Protein AF-A0A8T5PVZ4-F1 (afdb_monomer_lite)

Secondary structure (DSSP, 8-state):
--HHHHHSSTTEE-GGGGGGSPEEEHHHHHHSTT-TTSEEEGGG-SSEEEE--EE-SSSSSEE-TTEETTTTEETTGGG--HHHHHTTGGG----

pLDDT: mean 83.69, std 13.15, range [33.97, 94.62]

Sequence (95 aa):
MNLCQQCKSCCYFNEKDAYYAPIFTKEELKKIPKAKNKFTPYKNSKKVYQLKLVKSKKHKKLVCPYLNENTHLCKIYKKRPLDCKIWPLLFM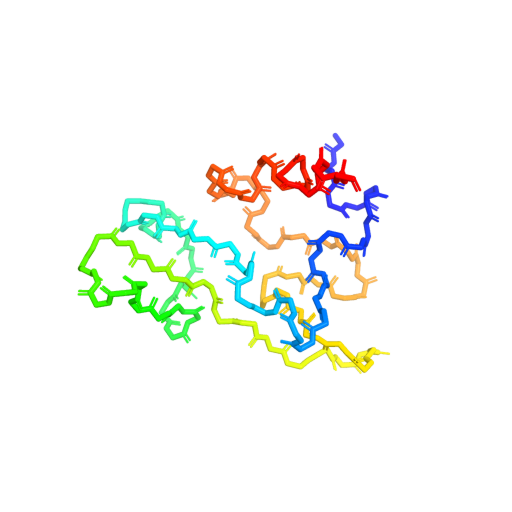YSK

Radius of gyration: 13.01 Å; chains: 1; bounding box: 27×35×34 Å

Foldseek 3Di:
DFVLQVVVPQFWAAPVCLVLADKDFPVLCVVDPPSPPQWADDPPDPTMTGGRWDQDPPDRTTGGPQADNVRSDRVCRVS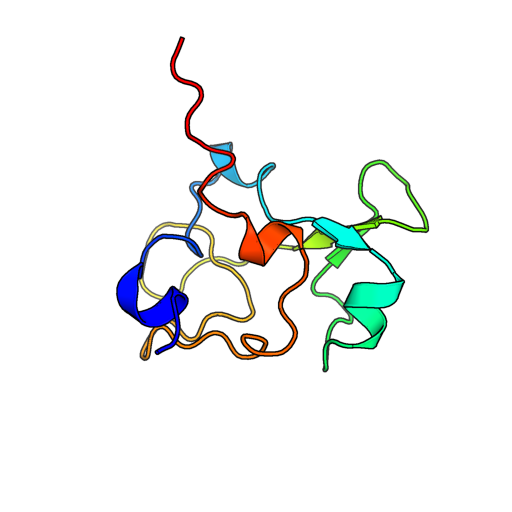DGPRSVCPPVVVPDDD

Structure (mmCIF, N/CA/C/O backbone):
data_AF-A0A8T5PVZ4-F1
#
_entry.id   AF-A0A8T5PVZ4-F1
#
loop_
_atom_site.group_PDB
_atom_site.id
_atom_site.type_symbol
_atom_site.label_atom_id
_atom_site.label_alt_id
_atom_site.label_comp_id
_atom_site.label_asym_id
_atom_site.label_entity_id
_atom_site.label_seq_id
_atom_site.pdbx_PDB_ins_code
_atom_site.Cartn_x
_atom_site.Cartn_y
_atom_site.Cartn_z
_atom_site.occupancy
_atom_site.B_iso_or_equiv
_atom_site.auth_seq_id
_atom_site.auth_comp_id
_atom_site.auth_asym_id
_atom_site.auth_atom_id
_atom_site.pdbx_PDB_model_num
ATOM 1 N N . MET A 1 1 ? -13.702 -4.571 -16.375 1.00 49.69 1 MET A N 1
ATOM 2 C CA . MET A 1 1 ? -12.291 -4.274 -16.713 1.00 49.69 1 MET A CA 1
ATOM 3 C C . MET A 1 1 ? -11.575 -3.706 -15.487 1.00 49.69 1 MET A C 1
ATOM 5 O O . MET A 1 1 ? -12.200 -2.981 -14.719 1.00 49.69 1 MET A O 1
ATOM 9 N N . ASN A 1 2 ? -10.323 -4.089 -15.226 1.00 66.25 2 ASN A N 1
ATOM 10 C CA . ASN A 1 2 ? -9.547 -3.639 -14.066 1.00 66.25 2 ASN A CA 1
ATOM 11 C C . ASN A 1 2 ? -8.546 -2.539 -14.464 1.00 66.25 2 ASN A C 1
ATOM 13 O O . ASN A 1 2 ? -7.574 -2.787 -15.166 1.00 66.25 2 ASN A O 1
ATOM 17 N N . LEU A 1 3 ? -8.748 -1.329 -13.943 1.00 69.88 3 LEU A N 1
ATOM 18 C CA . LEU A 1 3 ? -7.973 -0.125 -14.264 1.00 69.88 3 LEU A CA 1
ATOM 19 C C . LEU A 1 3 ? -6.451 -0.326 -14.128 1.00 69.88 3 LEU A C 1
ATOM 21 O O . LEU A 1 3 ? -5.673 0.224 -14.898 1.00 69.88 3 LEU A O 1
ATOM 25 N N . CYS A 1 4 ? -6.016 -1.172 -13.187 1.00 69.94 4 CYS A N 1
ATOM 26 C CA . CYS A 1 4 ? -4.599 -1.485 -12.991 1.00 69.94 4 CYS A CA 1
ATOM 27 C C . CYS A 1 4 ? -3.955 -2.194 -14.198 1.00 69.94 4 CYS A C 1
ATOM 29 O O . CYS A 1 4 ? -2.802 -1.900 -14.506 1.00 69.94 4 CYS A O 1
ATOM 31 N N . GLN A 1 5 ? -4.675 -3.087 -14.893 1.00 68.19 5 GLN A N 1
ATOM 32 C CA . GLN A 1 5 ? -4.144 -3.747 -16.096 1.00 68.19 5 GLN A CA 1
ATOM 33 C C . GLN A 1 5 ? -4.008 -2.781 -17.271 1.00 68.19 5 GLN A C 1
ATOM 35 O O . GLN A 1 5 ? -3.127 -2.965 -18.106 1.00 68.19 5 GLN A O 1
ATOM 40 N N . GLN A 1 6 ? -4.876 -1.771 -17.335 1.00 72.62 6 GLN A N 1
ATOM 41 C CA . GLN A 1 6 ? -4.846 -0.770 -18.397 1.00 72.62 6 GLN A CA 1
ATOM 42 C C . GLN A 1 6 ? -3.745 0.260 -18.156 1.00 72.62 6 GLN A C 1
ATOM 44 O O . GLN A 1 6 ? -3.002 0.585 -19.073 1.00 72.62 6 GLN A O 1
ATOM 49 N N . CYS A 1 7 ? -3.599 0.735 -16.916 1.00 73.94 7 CYS A N 1
ATOM 50 C CA . CYS A 1 7 ? -2.622 1.768 -16.594 1.00 73.94 7 CYS A CA 1
ATOM 51 C C . CYS A 1 7 ? -1.174 1.252 -16.633 1.00 73.94 7 CYS A C 1
ATOM 53 O O . CYS A 1 7 ? -0.304 1.926 -17.175 1.00 73.94 7 CYS A O 1
ATOM 55 N N . LYS A 1 8 ? -0.903 0.075 -16.044 1.00 77.38 8 LYS A N 1
ATOM 56 C CA . LYS A 1 8 ? 0.427 -0.565 -15.906 1.00 77.38 8 LYS A CA 1
ATOM 57 C C . LYS A 1 8 ? 1.522 0.254 -15.198 1.00 77.38 8 LYS A C 1
ATOM 59 O O . LYS A 1 8 ? 2.499 -0.339 -14.762 1.00 77.38 8 LYS A O 1
ATOM 64 N N . SER A 1 9 ? 1.363 1.562 -15.006 1.00 78.88 9 SER A N 1
ATOM 65 C CA . SER A 1 9 ? 2.360 2.449 -14.395 1.00 78.88 9 SER A CA 1
ATOM 66 C C . SER A 1 9 ? 1.969 2.952 -13.002 1.00 78.88 9 SER A C 1
ATOM 68 O O . SER A 1 9 ? 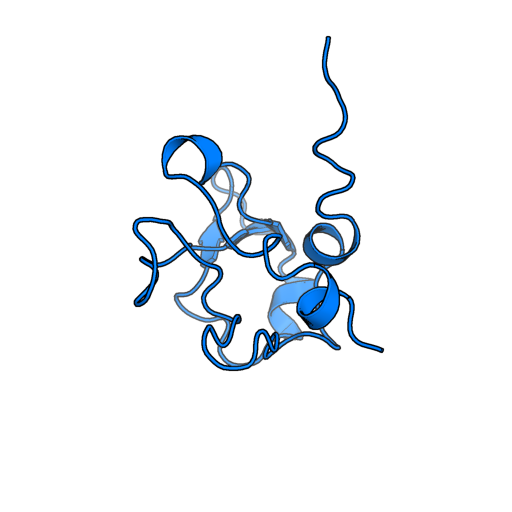2.850 3.198 -12.185 1.00 78.88 9 SER A O 1
ATOM 70 N N . CYS A 1 10 ? 0.672 3.030 -12.675 1.00 79.94 10 CYS A N 1
ATOM 71 C CA . CYS A 1 10 ? 0.176 3.664 -11.444 1.00 79.94 10 CYS A CA 1
ATOM 72 C C . CYS A 1 10 ? 0.674 3.036 -10.134 1.00 79.94 10 CYS A C 1
ATOM 74 O O . CYS A 1 10 ? 0.552 3.641 -9.077 1.00 79.94 10 CYS A O 1
ATOM 76 N N . CYS A 1 11 ? 1.176 1.804 -10.161 1.00 88.62 11 CYS A N 1
ATOM 77 C CA . CYS A 1 11 ? 1.678 1.116 -8.972 1.00 88.62 11 CYS A CA 1
ATOM 78 C C . CYS A 1 11 ? 3.209 1.158 -8.842 1.00 88.62 11 CYS A C 1
ATOM 80 O O . CYS A 1 11 ? 3.737 0.506 -7.937 1.00 88.62 11 CYS A O 1
ATOM 82 N N . TYR A 1 12 ? 3.891 1.895 -9.722 1.00 89.50 12 TYR A N 1
ATOM 83 C CA . TYR A 1 12 ? 5.333 2.115 -9.709 1.00 89.50 12 TYR A CA 1
ATOM 84 C C . TYR A 1 12 ? 5.657 3.546 -9.284 1.00 89.50 12 TYR A C 1
ATOM 86 O O . TYR A 1 12 ? 4.998 4.491 -9.704 1.00 89.50 12 TYR A O 1
ATOM 94 N N . PHE A 1 13 ? 6.706 3.694 -8.484 1.00 89.69 13 PHE A N 1
ATOM 95 C CA . PHE A 1 13 ? 7.118 4.957 -7.883 1.00 89.69 13 PHE A CA 1
ATOM 96 C C . PHE A 1 13 ? 8.631 5.118 -8.029 1.00 89.69 13 PHE A C 1
ATOM 98 O O . PHE A 1 13 ? 9.379 4.140 -7.927 1.00 89.69 13 PHE A O 1
ATOM 105 N N . ASN A 1 14 ? 9.095 6.346 -8.248 1.00 90.06 14 ASN A N 1
ATOM 106 C CA . ASN A 1 14 ? 10.511 6.656 -8.061 1.00 90.06 14 ASN A CA 1
ATOM 107 C C . ASN A 1 14 ? 10.793 6.812 -6.560 1.00 90.06 14 ASN A C 1
ATOM 109 O O . ASN A 1 14 ? 9.875 7.062 -5.781 1.00 90.06 14 ASN A O 1
ATOM 113 N N . GLU A 1 15 ? 12.054 6.708 -6.143 1.00 88.50 15 GLU A N 1
ATOM 114 C CA . GLU A 1 15 ? 12.418 6.849 -4.724 1.00 88.50 15 GLU A CA 1
ATOM 115 C C . GLU A 1 15 ? 12.011 8.214 -4.150 1.00 88.50 15 GLU A C 1
ATOM 117 O O . GLU A 1 15 ? 11.436 8.273 -3.066 1.00 88.50 15 GLU A O 1
ATOM 122 N N . LYS A 1 16 ? 12.184 9.292 -4.928 1.00 87.81 16 LYS A N 1
ATOM 123 C CA . LYS A 1 16 ? 11.733 10.648 -4.568 1.00 87.81 16 LYS A CA 1
ATOM 124 C C . LYS A 1 16 ? 10.213 10.777 -4.394 1.00 87.81 16 LYS A C 1
ATOM 126 O O . LYS A 1 16 ? 9.751 11.626 -3.642 1.00 87.81 16 LYS A O 1
ATOM 131 N N . ASP A 1 17 ? 9.446 9.911 -5.055 1.00 84.75 17 ASP A N 1
ATOM 132 C CA . ASP A 1 17 ? 7.980 9.940 -5.060 1.00 84.75 17 ASP A CA 1
ATOM 133 C C . ASP A 1 17 ? 7.386 8.921 -4.070 1.00 84.75 17 ASP A C 1
ATOM 135 O O . ASP A 1 17 ? 6.168 8.798 -3.954 1.00 84.75 17 ASP A O 1
ATOM 139 N N . ALA A 1 18 ? 8.228 8.187 -3.327 1.00 85.81 18 ALA A N 1
ATOM 140 C CA . ALA A 1 18 ? 7.795 7.156 -2.385 1.00 85.81 18 ALA A CA 1
ATOM 141 C C . ALA A 1 18 ? 6.879 7.706 -1.282 1.00 85.81 18 ALA A C 1
ATOM 143 O O . ALA A 1 18 ? 6.012 6.992 -0.782 1.00 85.81 18 ALA A O 1
ATOM 144 N N . TYR A 1 19 ? 7.042 8.984 -0.932 1.00 84.88 19 TYR A N 1
ATOM 145 C CA . TYR A 1 19 ? 6.183 9.676 0.026 1.00 84.88 19 TYR A CA 1
ATOM 146 C C . TYR A 1 19 ? 4.723 9.799 -0.449 1.00 84.88 19 TYR A C 1
ATOM 148 O O . TYR A 1 19 ? 3.827 9.892 0.385 1.00 84.88 19 TYR A O 1
ATOM 156 N N . TYR A 1 20 ? 4.463 9.722 -1.758 1.00 84.69 20 TYR A N 1
ATOM 157 C CA . TYR A 1 20 ? 3.111 9.687 -2.324 1.00 84.69 20 TYR A CA 1
ATOM 158 C C . TYR A 1 20 ? 2.517 8.274 -2.381 1.00 84.69 20 TYR A C 1
ATOM 160 O O . TYR A 1 20 ? 1.457 8.069 -2.971 1.00 84.69 20 TYR A O 1
ATOM 168 N N . ALA A 1 21 ? 3.183 7.277 -1.783 1.00 89.12 21 ALA A N 1
ATOM 169 C CA . ALA A 1 21 ? 2.613 5.946 -1.646 1.00 89.12 21 ALA A CA 1
ATOM 170 C C . ALA A 1 21 ? 1.256 6.021 -0.924 1.00 89.12 21 ALA A C 1
ATOM 172 O O . ALA A 1 21 ? 1.167 6.715 0.096 1.00 89.12 21 ALA A O 1
ATOM 173 N N . PRO A 1 22 ? 0.231 5.279 -1.386 1.00 89.38 22 PRO A N 1
ATOM 174 C CA . PRO A 1 22 ? -1.114 5.499 -0.894 1.00 89.38 22 PRO A CA 1
ATOM 175 C C . PRO A 1 22 ? -1.278 5.256 0.610 1.00 89.38 22 PRO A C 1
ATOM 177 O O . PRO A 1 22 ? -0.661 4.348 1.188 1.00 89.38 22 PRO A O 1
ATOM 180 N N . ILE A 1 23 ? -2.155 6.042 1.229 1.00 91.50 23 ILE A N 1
ATOM 181 C CA . ILE A 1 23 ? -2.525 5.934 2.641 1.00 91.50 23 ILE A CA 1
ATOM 182 C C . ILE A 1 23 ? -3.869 5.226 2.808 1.00 91.50 23 ILE A C 1
ATOM 184 O O . ILE A 1 23 ? -4.760 5.283 1.965 1.00 91.50 23 ILE A O 1
ATOM 188 N N . PHE A 1 24 ? -3.983 4.482 3.901 1.00 92.19 24 PHE A N 1
ATOM 189 C CA . PHE A 1 24 ? -5.108 3.608 4.186 1.00 92.19 24 PHE A CA 1
ATOM 190 C C . PHE A 1 24 ? -5.560 3.884 5.612 1.00 92.19 24 PHE A C 1
ATOM 192 O O . PHE A 1 24 ? -4.754 3.936 6.548 1.00 92.19 24 PHE A O 1
ATOM 199 N N . THR A 1 25 ? -6.863 4.019 5.804 1.00 93.31 25 THR A N 1
ATOM 200 C CA . THR A 1 25 ? -7.448 4.066 7.141 1.00 93.31 25 THR A CA 1
ATOM 201 C C . THR A 1 25 ? -7.388 2.688 7.803 1.00 93.31 25 THR A C 1
ATOM 203 O O . THR A 1 25 ? -7.345 1.642 7.149 1.00 93.31 25 THR A O 1
ATOM 206 N N . LYS A 1 26 ? -7.445 2.662 9.136 1.00 92.19 26 LYS A N 1
ATOM 207 C CA . LYS A 1 26 ? -7.524 1.424 9.923 1.00 92.19 26 LYS A CA 1
ATOM 208 C C . LYS A 1 26 ? -8.683 0.530 9.467 1.00 92.19 26 LYS A C 1
ATOM 210 O O . LYS A 1 26 ? -8.554 -0.691 9.476 1.00 92.19 26 LYS A O 1
ATOM 215 N N . GLU A 1 27 ? -9.807 1.120 9.071 1.00 92.44 27 GLU A N 1
ATOM 216 C CA . GLU A 1 27 ? -10.994 0.396 8.610 1.00 92.44 27 GLU A CA 1
ATOM 217 C C . GLU A 1 27 ? -10.811 -0.223 7.226 1.00 92.44 27 GLU A C 1
ATOM 219 O O . GLU A 1 27 ? -11.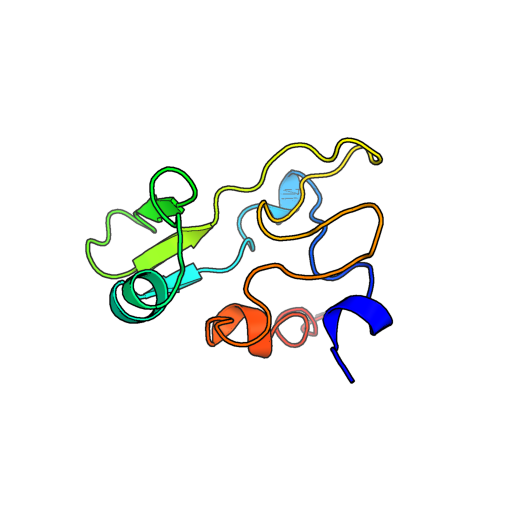223 -1.361 6.997 1.00 92.44 27 GLU A O 1
ATOM 224 N N . GLU A 1 28 ? -10.145 0.480 6.313 1.00 93.06 28 GLU A N 1
ATOM 225 C CA . GLU A 1 28 ? -9.788 -0.070 5.005 1.00 93.06 28 GLU A CA 1
ATOM 226 C C . GLU A 1 28 ? -8.786 -1.216 5.143 1.00 93.06 28 GLU A C 1
ATOM 228 O O . GLU A 1 28 ? -8.943 -2.255 4.497 1.00 93.06 28 GLU A O 1
ATOM 233 N N . LEU A 1 29 ? -7.810 -1.087 6.048 1.00 91.62 29 LEU A N 1
ATOM 234 C CA . LEU A 1 29 ? -6.847 -2.152 6.324 1.00 91.62 29 LEU A CA 1
ATOM 235 C C . LEU A 1 29 ? -7.503 -3.433 6.841 1.00 91.62 29 LEU A C 1
ATOM 237 O O . LEU A 1 29 ? -7.079 -4.516 6.441 1.00 91.62 29 LEU A O 1
ATOM 241 N N . LYS A 1 30 ? -8.557 -3.340 7.666 1.00 90.75 30 LYS A N 1
ATOM 242 C CA . LYS A 1 30 ? -9.312 -4.519 8.141 1.00 90.75 30 LYS A CA 1
ATOM 243 C C . LYS A 1 30 ? -9.889 -5.345 6.989 1.00 90.75 30 LYS A C 1
ATOM 245 O O . LYS A 1 30 ? -10.054 -6.554 7.118 1.00 90.75 30 LYS A O 1
ATOM 250 N N . LYS A 1 31 ? -10.188 -4.712 5.851 1.00 90.12 31 LYS A N 1
ATOM 251 C CA . LYS A 1 31 ? -10.753 -5.388 4.676 1.00 90.12 31 LYS A CA 1
ATOM 252 C C . LYS A 1 31 ? -9.670 -6.132 3.884 1.00 90.12 31 LYS A C 1
ATOM 254 O O . LYS A 1 31 ? -9.992 -7.070 3.148 1.00 90.12 31 LYS A O 1
ATOM 259 N N . ILE A 1 32 ? -8.397 -5.757 4.032 1.00 88.38 32 ILE A N 1
ATOM 260 C CA . ILE A 1 32 ? -7.286 -6.256 3.218 1.00 88.38 32 ILE A CA 1
ATOM 261 C C . ILE A 1 32 ? -6.629 -7.489 3.859 1.00 88.38 32 ILE A C 1
ATOM 263 O O . ILE A 1 32 ? -6.083 -7.409 4.961 1.00 88.38 32 ILE A O 1
ATOM 267 N N . PRO A 1 33 ? -6.592 -8.635 3.157 1.00 78.75 33 PRO A N 1
ATOM 268 C CA . PRO A 1 33 ? -5.896 -9.811 3.659 1.00 78.75 33 PRO A CA 1
ATOM 269 C C . PRO A 1 33 ? -4.381 -9.573 3.687 1.00 78.75 33 PRO A C 1
ATOM 271 O O . PRO A 1 33 ? -3.808 -9.020 2.745 1.00 78.75 33 PRO A O 1
ATOM 274 N N . LYS A 1 34 ? -3.712 -10.051 4.745 1.00 79.38 34 LYS A N 1
ATOM 275 C CA . LYS A 1 34 ? -2.245 -9.978 4.904 1.00 79.38 34 LYS A CA 1
ATOM 276 C C . LYS A 1 34 ? -1.694 -8.539 4.857 1.00 79.38 34 LYS A C 1
ATOM 278 O O . LYS A 1 34 ? -0.617 -8.304 4.310 1.00 79.38 34 LYS A O 1
ATOM 283 N N . ALA A 1 35 ? -2.430 -7.586 5.437 1.00 78.31 35 ALA A N 1
ATOM 284 C CA . ALA A 1 35 ? -1.995 -6.195 5.573 1.00 78.31 35 ALA A CA 1
ATOM 285 C C . ALA A 1 35 ? -0.816 -6.016 6.546 1.00 78.31 35 ALA A C 1
ATOM 287 O O . ALA A 1 35 ? -0.044 -5.067 6.423 1.00 78.31 35 ALA A O 1
ATOM 288 N N . LYS A 1 36 ? -0.650 -6.932 7.506 1.00 72.25 36 LYS A N 1
ATOM 289 C CA . LYS A 1 36 ? 0.394 -6.844 8.535 1.00 72.25 36 LYS A CA 1
ATOM 290 C C . LYS A 1 36 ? 1.786 -6.726 7.888 1.00 72.25 36 LYS A C 1
ATOM 292 O O . LYS A 1 36 ? 2.073 -7.390 6.897 1.00 72.25 36 LYS A O 1
ATOM 297 N N . ASN A 1 37 ? 2.624 -5.846 8.436 1.00 83.19 37 ASN A N 1
ATOM 298 C CA . ASN A 1 37 ? 3.994 -5.524 7.993 1.00 83.19 37 ASN A CA 1
ATOM 299 C C . ASN A 1 37 ? 4.135 -4.768 6.656 1.00 83.19 37 ASN A C 1
ATOM 301 O O . ASN A 1 37 ? 5.228 -4.297 6.350 1.00 83.19 37 ASN A O 1
ATOM 305 N N . LYS A 1 38 ? 3.051 -4.568 5.894 1.00 88.38 38 LYS A N 1
ATOM 306 C CA . LYS A 1 38 ? 3.066 -3.808 4.629 1.00 88.38 38 LYS A CA 1
ATOM 307 C C . LYS A 1 38 ? 2.733 -2.326 4.787 1.00 88.38 38 LYS A C 1
ATOM 309 O O . LYS A 1 38 ? 2.688 -1.614 3.792 1.00 88.38 38 LYS A O 1
ATOM 314 N N . PHE A 1 39 ? 2.499 -1.868 6.014 1.00 91.50 39 PHE A N 1
ATOM 315 C CA . PHE A 1 39 ? 2.127 -0.487 6.310 1.00 91.50 39 PHE A CA 1
ATOM 316 C C . PHE A 1 39 ? 2.911 0.066 7.506 1.00 91.50 39 PHE A C 1
ATOM 318 O O . PHE A 1 39 ? 3.280 -0.689 8.410 1.00 91.50 39 PHE A O 1
ATOM 325 N N . THR A 1 40 ? 3.175 1.372 7.509 1.00 91.62 40 THR A N 1
ATOM 326 C CA . THR A 1 40 ? 3.691 2.151 8.650 1.00 91.62 40 THR A CA 1
ATOM 327 C C . THR A 1 40 ? 2.634 3.149 9.128 1.00 91.62 40 THR A C 1
ATOM 329 O O . THR A 1 40 ? 1.843 3.615 8.313 1.00 91.62 40 THR A O 1
ATOM 332 N N . PRO A 1 41 ? 2.592 3.517 10.421 1.00 91.81 41 PRO A N 1
ATOM 333 C CA . PRO A 1 41 ? 1.795 4.656 10.880 1.00 91.81 41 PRO A CA 1
ATOM 334 C C . PRO A 1 41 ? 2.144 5.925 10.090 1.00 91.81 41 PRO A C 1
ATOM 336 O O . PRO A 1 41 ? 3.318 6.273 9.973 1.00 91.81 41 PRO A O 1
ATOM 339 N N . TYR A 1 42 ? 1.142 6.617 9.544 1.00 89.12 42 TYR A N 1
ATOM 340 C CA . TYR A 1 42 ? 1.365 7.881 8.840 1.00 89.12 42 TYR A CA 1
ATOM 341 C C . TYR A 1 42 ? 1.402 9.029 9.853 1.00 89.12 42 TYR A C 1
ATOM 343 O O . TYR A 1 42 ? 0.439 9.203 10.600 1.00 89.12 42 TYR A O 1
ATOM 351 N N . LYS A 1 43 ? 2.503 9.795 9.905 1.00 88.00 43 LYS A N 1
ATOM 352 C CA . LYS A 1 43 ? 2.688 10.933 10.834 1.00 88.00 43 LYS A CA 1
ATOM 353 C C . LYS A 1 43 ? 2.301 10.602 12.291 1.00 88.00 43 LYS A C 1
ATOM 355 O O . LYS A 1 43 ? 1.576 11.354 12.933 1.00 88.00 43 LYS A O 1
ATOM 360 N N . ASN A 1 44 ? 2.728 9.440 12.795 1.00 86.19 44 ASN A N 1
ATOM 361 C CA . ASN A 1 44 ? 2.410 8.931 14.143 1.00 86.19 44 ASN A CA 1
ATOM 362 C C . ASN A 1 44 ? 0.905 8.724 14.443 1.00 86.19 44 ASN A C 1
ATOM 364 O O . ASN A 1 44 ? 0.505 8.578 15.599 1.00 86.19 44 ASN A O 1
ATOM 368 N N . SER A 1 45 ? 0.057 8.643 13.414 1.00 88.38 45 SER A N 1
ATOM 369 C CA . SER A 1 45 ? -1.371 8.355 13.565 1.00 88.38 45 SER A CA 1
ATOM 370 C C . SER A 1 45 ? -1.638 6.884 13.893 1.00 88.38 45 SER A C 1
ATOM 372 O O . SER A 1 45 ? -1.091 5.973 13.276 1.00 88.38 45 SER A O 1
ATOM 374 N N . LYS A 1 46 ? -2.578 6.635 14.814 1.00 88.44 46 LYS A N 1
ATOM 375 C CA . LYS A 1 46 ? -3.132 5.291 15.093 1.00 88.44 46 LYS A CA 1
ATOM 376 C C . LYS A 1 46 ? -4.316 4.920 14.184 1.00 88.44 46 LYS A C 1
ATOM 378 O O . LYS A 1 46 ? -4.881 3.833 14.323 1.00 88.44 46 LYS A O 1
ATOM 383 N N . LYS A 1 47 ? -4.746 5.833 13.305 1.00 91.25 47 LYS A N 1
ATOM 384 C CA . LYS A 1 47 ? -5.936 5.676 12.449 1.00 91.25 47 LYS A CA 1
ATOM 385 C C . LYS A 1 47 ? -5.599 5.556 10.967 1.00 91.25 47 LYS A C 1
ATOM 387 O O . LYS A 1 47 ? -6.403 4.999 10.226 1.00 91.25 47 LYS A O 1
ATOM 392 N N . VAL A 1 48 ? -4.442 6.061 10.547 1.00 91.88 48 VAL A N 1
ATOM 393 C CA . VAL A 1 48 ? -4.025 6.123 9.144 1.00 91.88 48 VAL A CA 1
ATOM 394 C C . VAL A 1 48 ? -2.630 5.540 9.009 1.00 91.88 48 VAL A C 1
ATOM 396 O O . VAL A 1 48 ? -1.750 5.800 9.830 1.00 91.88 48 VAL A O 1
ATOM 399 N N . TYR A 1 49 ? -2.437 4.756 7.959 1.00 92.75 49 TYR A N 1
ATOM 400 C CA . TYR A 1 49 ? -1.201 4.046 7.709 1.00 92.75 49 TYR A CA 1
ATOM 401 C C . TYR A 1 49 ? -0.783 4.199 6.253 1.00 92.75 49 TYR A C 1
ATOM 403 O O . TYR A 1 49 ? -1.601 4.066 5.346 1.00 92.75 49 TYR A O 1
ATOM 411 N N . GLN A 1 50 ? 0.501 4.438 6.032 1.00 92.19 50 GLN A N 1
ATOM 412 C CA . GLN A 1 50 ? 1.088 4.553 4.710 1.00 92.19 50 GLN A CA 1
ATOM 413 C C . GLN A 1 50 ? 1.575 3.196 4.212 1.00 92.19 50 GLN A C 1
ATOM 415 O O . GLN A 1 50 ? 2.163 2.414 4.965 1.00 92.19 50 GLN A O 1
ATOM 420 N N . LEU A 1 51 ? 1.308 2.900 2.940 1.00 92.12 51 LEU A N 1
ATOM 421 C CA . LEU A 1 51 ? 1.776 1.685 2.286 1.00 92.12 51 LEU A CA 1
ATOM 422 C C . LEU A 1 51 ? 3.305 1.693 2.174 1.00 92.12 51 LEU A C 1
ATOM 424 O O . LEU A 1 51 ? 3.892 2.598 1.587 1.00 92.12 51 LEU A O 1
ATOM 428 N N . LYS A 1 52 ? 3.954 0.640 2.675 1.00 93.44 52 LYS A N 1
ATOM 429 C CA . LYS A 1 52 ? 5.385 0.423 2.459 1.00 93.44 52 LYS A CA 1
ATOM 430 C C . LYS A 1 52 ? 5.597 -0.109 1.048 1.00 93.44 52 LYS A C 1
ATOM 432 O O . LYS A 1 52 ? 5.172 -1.223 0.727 1.00 93.44 52 LYS A O 1
ATOM 437 N N . LEU A 1 53 ? 6.254 0.685 0.212 1.00 93.06 53 LEU A N 1
ATOM 438 C CA . LEU A 1 53 ? 6.688 0.238 -1.104 1.00 93.06 53 LEU A CA 1
ATOM 439 C C . LEU A 1 53 ? 7.866 -0.735 -0.978 1.00 93.06 53 LEU A C 1
ATOM 441 O O . LEU A 1 53 ? 8.626 -0.696 -0.011 1.00 93.06 53 LEU A O 1
ATOM 445 N N . VAL A 1 54 ? 8.015 -1.609 -1.968 1.00 94.06 54 VAL A N 1
ATOM 446 C CA . VAL A 1 54 ? 9.129 -2.563 -2.060 1.00 94.06 54 VAL A CA 1
ATOM 447 C C . VAL A 1 54 ? 9.909 -2.328 -3.346 1.00 94.06 54 VAL A C 1
ATOM 449 O O . VAL A 1 54 ? 9.381 -1.740 -4.286 1.00 94.06 54 VAL A O 1
ATOM 452 N N . LYS A 1 55 ? 11.159 -2.789 -3.417 1.00 94.62 55 LYS A N 1
ATOM 453 C CA . LYS A 1 55 ? 11.924 -2.743 -4.669 1.00 94.62 55 LYS A CA 1
ATOM 454 C C . LYS A 1 55 ? 11.268 -3.656 -5.709 1.00 94.62 55 LYS A C 1
ATOM 456 O O . LYS A 1 55 ? 10.941 -4.805 -5.406 1.00 94.62 55 LYS A O 1
ATOM 461 N N . SER A 1 56 ? 11.060 -3.131 -6.913 1.00 93.31 56 SER A N 1
ATOM 462 C CA . SER A 1 56 ? 10.598 -3.913 -8.058 1.00 93.31 56 SER A CA 1
ATOM 463 C C . SER A 1 56 ? 11.635 -4.973 -8.425 1.00 93.31 56 SER A C 1
ATOM 465 O O . SER A 1 56 ? 12.839 -4.735 -8.343 1.00 93.31 56 SER A O 1
ATOM 467 N N . LYS A 1 57 ? 11.166 -6.150 -8.851 1.00 90.81 57 LYS A N 1
ATOM 468 C CA . LYS A 1 57 ? 12.046 -7.212 -9.365 1.00 90.81 57 LYS A CA 1
ATOM 469 C C . LYS A 1 57 ? 12.423 -7.018 -10.833 1.00 90.81 57 LYS A C 1
ATOM 471 O O . LYS A 1 57 ? 13.311 -7.705 -11.323 1.00 90.81 57 LYS A O 1
ATOM 476 N N . LYS A 1 58 ? 11.718 -6.133 -11.540 1.00 88.12 58 LYS A N 1
ATOM 477 C CA . LYS A 1 58 ? 11.845 -5.933 -12.991 1.00 88.12 58 LYS A CA 1
ATOM 478 C C . LYS A 1 58 ? 12.383 -4.564 -13.380 1.00 88.12 58 LYS A C 1
ATOM 480 O O . LYS A 1 58 ? 12.907 -4.398 -14.475 1.00 88.12 58 LYS A O 1
ATOM 485 N N . HIS A 1 59 ? 12.227 -3.580 -12.507 1.00 86.44 59 HIS A N 1
ATOM 486 C CA . HIS A 1 59 ? 12.530 -2.186 -12.785 1.00 86.44 59 HIS A CA 1
ATOM 487 C C . HIS A 1 59 ? 13.380 -1.602 -11.658 1.00 86.44 59 HIS A C 1
ATOM 489 O O . HIS A 1 59 ? 13.267 -2.003 -10.502 1.00 86.44 59 HIS A O 1
ATOM 495 N N . LYS A 1 60 ? 14.179 -0.577 -11.967 1.00 89.06 60 LYS A N 1
ATOM 496 C CA . LYS A 1 60 ? 14.901 0.229 -10.967 1.00 89.06 60 LYS A CA 1
ATOM 497 C C . LYS A 1 60 ? 13.955 1.230 -10.277 1.00 89.06 60 LYS A C 1
ATOM 499 O O . LYS A 1 60 ? 14.183 2.433 -10.310 1.00 89.06 60 LYS A O 1
ATOM 504 N N . LYS A 1 61 ? 12.829 0.739 -9.750 1.00 91.69 61 LYS A N 1
ATOM 505 C CA . LYS A 1 61 ? 11.748 1.532 -9.143 1.00 91.69 61 LYS A CA 1
ATOM 506 C C . LYS A 1 61 ? 11.211 0.854 -7.889 1.00 91.69 61 LYS A C 1
ATOM 508 O O . LYS A 1 61 ? 11.407 -0.343 -7.668 1.00 91.69 61 LYS A O 1
ATOM 513 N N . LEU A 1 62 ? 10.480 1.621 -7.094 1.00 93.25 62 LEU A N 1
ATOM 514 C CA . LEU A 1 62 ? 9.655 1.097 -6.019 1.00 93.25 62 LEU A CA 1
ATOM 515 C C . LEU A 1 62 ? 8.291 0.674 -6.574 1.00 93.25 62 LEU A C 1
ATOM 517 O O . LEU A 1 62 ? 7.788 1.248 -7.540 1.00 93.25 62 LEU A O 1
ATOM 521 N N . VAL A 1 63 ? 7.685 -0.345 -5.975 1.00 93.25 63 VAL A N 1
ATOM 522 C CA . VAL A 1 63 ? 6.417 -0.918 -6.427 1.00 93.25 63 VAL A CA 1
ATOM 523 C C . VAL A 1 63 ? 5.503 -1.242 -5.251 1.00 93.25 63 VAL A C 1
ATOM 525 O O . VAL A 1 63 ? 5.943 -1.591 -4.151 1.00 93.25 63 VAL A O 1
ATOM 528 N N . CYS A 1 64 ? 4.197 -1.137 -5.489 1.00 91.56 64 CYS A N 1
ATOM 529 C CA . CYS A 1 64 ? 3.179 -1.589 -4.550 1.00 91.56 64 CYS A CA 1
ATOM 530 C C . CYS A 1 64 ? 3.313 -3.106 -4.281 1.00 91.56 64 CYS A C 1
ATOM 532 O O . CYS A 1 64 ? 3.248 -3.900 -5.223 1.00 91.56 64 CYS A O 1
ATOM 534 N N . PRO A 1 65 ? 3.370 -3.559 -3.013 1.00 92.38 65 PRO A N 1
ATOM 535 C CA . PRO A 1 65 ? 3.520 -4.979 -2.663 1.00 92.38 65 PRO A CA 1
ATOM 536 C C . PRO A 1 65 ? 2.291 -5.850 -2.990 1.00 92.38 65 PRO A C 1
ATOM 538 O O . PRO A 1 65 ? 2.297 -7.064 -2.753 1.00 92.38 65 PRO A O 1
ATOM 541 N N . TYR A 1 66 ? 1.201 -5.249 -3.475 1.00 91.56 66 TYR A N 1
ATOM 542 C CA . TYR A 1 66 ? 0.014 -5.960 -3.953 1.00 91.56 66 TYR A CA 1
ATOM 543 C C . TYR A 1 66 ? -0.049 -6.076 -5.478 1.00 91.56 66 TYR A C 1
ATOM 545 O O . TYR A 1 66 ? -0.936 -6.772 -5.973 1.00 91.56 66 TYR A O 1
ATOM 553 N N . LEU A 1 67 ? 0.861 -5.435 -6.215 1.00 91.25 67 LEU A N 1
ATOM 554 C CA . LEU A 1 67 ? 0.968 -5.604 -7.659 1.00 91.25 67 LEU A CA 1
ATOM 555 C C . LEU A 1 67 ? 1.654 -6.937 -7.975 1.00 91.25 67 LEU A C 1
ATOM 557 O O . LEU A 1 67 ? 2.671 -7.293 -7.381 1.00 91.25 67 LEU A O 1
ATOM 561 N N . ASN A 1 68 ? 1.102 -7.683 -8.925 1.00 90.94 68 ASN A N 1
ATOM 562 C CA . ASN A 1 68 ? 1.833 -8.731 -9.618 1.00 90.94 68 ASN A CA 1
ATOM 563 C C . ASN A 1 68 ? 2.508 -8.118 -10.853 1.00 90.94 68 ASN A C 1
ATOM 565 O O . ASN A 1 68 ? 1.827 -7.785 -11.815 1.00 90.94 68 ASN A O 1
ATOM 569 N N . GLU A 1 69 ? 3.833 -7.985 -10.834 1.00 90.88 69 GLU A N 1
ATOM 570 C CA . GLU A 1 69 ? 4.614 -7.359 -11.916 1.00 90.88 69 GLU A CA 1
ATOM 571 C C . GLU A 1 69 ? 4.647 -8.182 -13.222 1.00 90.88 69 GLU A C 1
ATOM 573 O O . GLU A 1 69 ? 5.080 -7.695 -14.264 1.00 90.88 69 GLU A O 1
ATOM 578 N N . ASN A 1 70 ? 4.224 -9.451 -13.200 1.00 89.81 70 ASN A N 1
ATOM 579 C CA . ASN A 1 70 ? 4.095 -10.270 -14.411 1.00 89.81 70 ASN A CA 1
ATOM 580 C C . ASN A 1 70 ? 2.772 -9.996 -15.120 1.00 89.81 70 ASN A C 1
ATOM 582 O O . ASN A 1 70 ? 2.746 -9.771 -16.323 1.00 89.81 70 ASN A O 1
ATOM 586 N N . THR A 1 71 ? 1.678 -9.984 -14.363 1.00 89.19 71 THR A N 1
ATOM 587 C CA . THR A 1 71 ? 0.319 -9.912 -14.919 1.00 89.19 71 THR A CA 1
ATOM 588 C C . THR A 1 71 ? -0.317 -8.528 -14.811 1.00 89.19 71 THR A C 1
ATOM 590 O O . THR A 1 71 ? -1.432 -8.327 -15.283 1.00 89.19 71 THR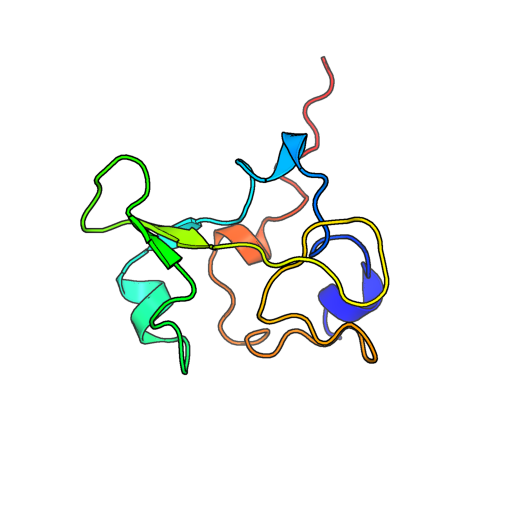 A O 1
ATOM 593 N N . HIS A 1 72 ? 0.354 -7.580 -14.150 1.00 88.19 72 HIS A N 1
ATOM 594 C CA . HIS A 1 72 ? -0.165 -6.256 -13.786 1.00 88.19 72 HIS A CA 1
ATOM 595 C C . HIS A 1 72 ? -1.483 -6.311 -12.989 1.00 88.19 72 HIS A C 1
ATOM 597 O O . HIS A 1 72 ? -2.276 -5.367 -12.961 1.00 88.19 72 HIS A O 1
ATOM 603 N N . LEU A 1 73 ? -1.722 -7.431 -12.299 1.00 88.81 73 LEU A N 1
ATOM 604 C CA . LEU A 1 73 ? -2.899 -7.639 -11.466 1.00 88.81 73 LEU A CA 1
ATOM 605 C C . LEU A 1 73 ? -2.669 -7.141 -10.041 1.00 88.81 73 LEU A C 1
ATOM 607 O O . LEU A 1 73 ? -1.719 -7.540 -9.368 1.00 88.81 73 LEU A O 1
ATOM 611 N N . CYS A 1 74 ? -3.595 -6.322 -9.546 1.00 89.75 74 CYS A N 1
ATOM 612 C CA . CYS A 1 74 ? -3.637 -5.933 -8.142 1.00 89.75 74 CYS A CA 1
ATOM 613 C C . CYS A 1 74 ? -4.342 -7.020 -7.313 1.00 89.75 74 CYS A C 1
ATOM 615 O O . CYS A 1 74 ? -5.535 -7.275 -7.487 1.00 89.75 74 CYS A O 1
ATOM 617 N N . LYS A 1 75 ? -3.630 -7.616 -6.350 1.00 90.25 75 LYS A N 1
ATOM 618 C CA . LYS A 1 75 ? -4.158 -8.658 -5.446 1.00 90.25 75 LYS A CA 1
ATOM 619 C C . LYS A 1 75 ? -5.322 -8.180 -4.574 1.00 90.25 75 LYS A C 1
ATOM 621 O O . LYS A 1 75 ? -6.095 -8.995 -4.086 1.00 90.25 75 LYS A O 1
ATOM 626 N N . ILE A 1 76 ? -5.449 -6.868 -4.374 1.00 90.31 76 ILE A N 1
ATOM 627 C CA . ILE A 1 76 ? -6.508 -6.250 -3.565 1.00 90.31 76 ILE A CA 1
ATOM 628 C C . ILE A 1 76 ? -7.467 -5.410 -4.413 1.00 90.31 76 ILE A C 1
ATOM 630 O O . ILE A 1 76 ? -8.147 -4.550 -3.872 1.00 90.31 76 ILE A O 1
ATOM 634 N N . TYR A 1 77 ? -7.552 -5.641 -5.730 1.00 88.81 77 TYR A N 1
ATOM 635 C CA . TYR A 1 77 ? -8.269 -4.755 -6.659 1.00 88.81 77 TYR A CA 1
ATOM 636 C C . TYR A 1 77 ? -9.708 -4.411 -6.223 1.00 88.81 77 TYR A C 1
ATOM 638 O O . TYR A 1 77 ? -10.102 -3.243 -6.246 1.00 88.81 77 TYR A O 1
ATOM 646 N N . LYS A 1 78 ? -10.475 -5.419 -5.779 1.00 89.44 78 LYS A N 1
ATOM 647 C CA . LYS A 1 78 ? -11.860 -5.258 -5.291 1.00 89.44 78 LYS A CA 1
ATOM 648 C C . LYS A 1 78 ? -11.952 -4.548 -3.933 1.00 89.44 78 LYS A C 1
ATOM 650 O O . LYS A 1 78 ? -12.996 -4.012 -3.592 1.00 89.44 78 LYS A O 1
ATOM 655 N N . LYS A 1 79 ? -10.864 -4.547 -3.164 1.00 90.56 79 LYS A N 1
ATOM 656 C CA . LYS A 1 79 ? -10.767 -3.995 -1.806 1.00 90.56 79 LYS A CA 1
ATOM 657 C C . LYS A 1 79 ? -9.815 -2.797 -1.730 1.00 90.56 79 LYS A C 1
ATOM 659 O O . LYS A 1 79 ? -9.275 -2.514 -0.665 1.00 90.56 79 LYS A O 1
ATOM 664 N N . ARG A 1 80 ? -9.562 -2.133 -2.863 1.00 89.00 80 ARG A N 1
ATOM 665 C CA . ARG A 1 80 ? -8.703 -0.946 -2.916 1.00 89.00 80 ARG A CA 1
ATOM 666 C C . ARG A 1 80 ? -9.268 0.141 -1.993 1.00 89.00 80 ARG A C 1
ATOM 668 O O . ARG A 1 80 ? -10.487 0.350 -2.028 1.00 89.00 80 ARG A O 1
ATOM 675 N N . PRO A 1 81 ? -8.416 0.820 -1.209 1.00 88.25 81 PRO A N 1
ATOM 676 C CA . PRO A 1 81 ? -8.832 1.978 -0.430 1.00 88.25 81 PRO A CA 1
ATOM 677 C C . PRO A 1 81 ? -9.221 3.122 -1.365 1.00 88.25 81 PRO A C 1
ATOM 679 O O . PRO A 1 81 ? -8.957 3.073 -2.574 1.00 88.25 81 PRO A O 1
ATOM 682 N N . LEU A 1 82 ? -9.810 4.161 -0.788 1.00 87.81 82 LEU A N 1
ATOM 683 C CA . LEU A 1 82 ? -10.176 5.379 -1.496 1.00 87.81 82 LEU A CA 1
ATOM 684 C C . LEU A 1 82 ? -8.981 5.978 -2.251 1.00 87.81 82 LEU A C 1
ATOM 686 O O . LEU A 1 82 ? -9.080 6.236 -3.447 1.00 87.81 82 LEU A O 1
ATOM 690 N N . ASP A 1 83 ? -7.829 6.077 -1.595 1.00 87.38 83 ASP A N 1
ATOM 691 C CA . ASP A 1 83 ? -6.635 6.713 -2.157 1.00 87.38 83 ASP A CA 1
ATOM 692 C C . ASP A 1 83 ? -6.127 5.995 -3.427 1.00 87.38 83 ASP A C 1
ATOM 694 O O . ASP A 1 83 ? -5.882 6.601 -4.466 1.00 87.38 83 ASP A O 1
ATOM 698 N N . CYS A 1 84 ? -6.122 4.655 -3.425 1.00 86.38 84 CYS A N 1
ATOM 699 C CA . CYS A 1 84 ? -5.797 3.850 -4.612 1.00 86.38 84 CYS A CA 1
ATOM 700 C C . CYS A 1 84 ? -6.850 3.908 -5.733 1.00 86.38 84 CYS A C 1
ATOM 702 O O . CYS A 1 84 ? -6.566 3.452 -6.843 1.00 86.38 84 CYS A O 1
ATOM 704 N N . LYS A 1 85 ? -8.088 4.328 -5.445 1.00 85.75 85 LYS A N 1
ATOM 705 C CA . LYS A 1 85 ? -9.136 4.500 -6.465 1.00 85.75 85 LYS A CA 1
ATOM 706 C C . LYS A 1 85 ? -9.029 5.860 -7.146 1.00 85.75 85 LYS A C 1
ATOM 708 O O . LYS A 1 85 ? -9.353 5.943 -8.323 1.00 85.75 85 LYS A O 1
ATOM 713 N N . ILE A 1 86 ? -8.590 6.876 -6.406 1.00 81.75 86 ILE A N 1
ATOM 714 C CA . ILE A 1 86 ? -8.406 8.242 -6.903 1.00 81.75 86 ILE A CA 1
ATOM 715 C C . ILE A 1 86 ? -7.075 8.362 -7.654 1.00 81.75 86 ILE A C 1
ATOM 717 O O . ILE A 1 86 ? -6.968 9.099 -8.625 1.00 81.75 86 ILE A O 1
ATOM 721 N N . TRP A 1 87 ? -6.055 7.606 -7.262 1.00 73.50 87 TRP A N 1
ATOM 722 C CA . TRP A 1 87 ? -4.760 7.606 -7.934 1.00 73.50 87 TRP A CA 1
ATOM 723 C C . TRP A 1 87 ? -4.834 7.174 -9.421 1.00 73.50 87 TRP A C 1
ATOM 725 O O . TRP A 1 87 ? -5.467 6.156 -9.714 1.00 73.50 87 TRP A O 1
ATOM 735 N N . PRO A 1 88 ? -4.152 7.854 -10.370 1.00 64.75 88 PRO A N 1
ATOM 736 C CA . PRO A 1 88 ? -3.204 8.962 -10.209 1.00 64.75 88 PRO A CA 1
ATOM 737 C C . PRO A 1 88 ? -3.831 10.355 -10.403 1.00 64.75 88 PRO A C 1
ATOM 739 O O . PRO A 1 88 ? -3.107 11.305 -10.670 1.00 64.75 88 PRO A O 1
ATOM 742 N N . LEU A 1 89 ? -5.153 10.514 -10.283 1.00 66.12 89 LEU A N 1
ATOM 743 C CA . LEU A 1 89 ? -5.814 11.813 -10.499 1.00 66.12 89 LEU A CA 1
ATOM 744 C C . LEU A 1 89 ? -5.307 12.902 -9.532 1.00 66.12 89 LEU A C 1
ATOM 746 O O . LEU A 1 89 ? -5.343 14.079 -9.864 1.00 66.12 89 LEU A O 1
ATOM 750 N N . LEU A 1 90 ? -4.746 12.507 -8.381 1.00 57.62 90 LEU A N 1
ATOM 751 C CA . LEU A 1 90 ? -4.033 13.390 -7.444 1.00 57.62 90 LEU A CA 1
ATOM 752 C C . LEU A 1 90 ? -2.742 14.020 -8.013 1.00 57.62 90 LEU A C 1
ATOM 754 O O . LEU A 1 90 ? -2.214 14.944 -7.406 1.00 57.62 90 LEU A O 1
ATOM 758 N N . PHE A 1 91 ? -2.233 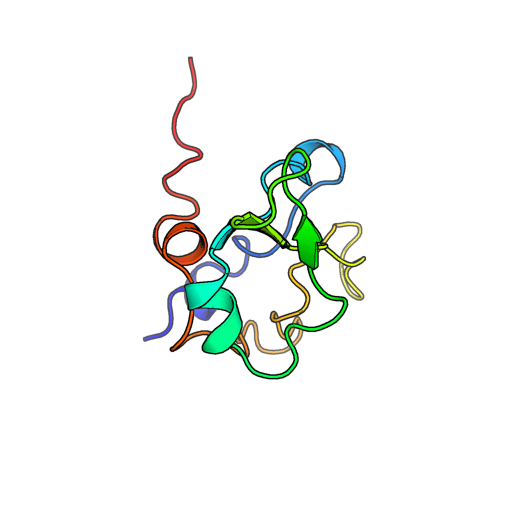13.553 -9.158 1.00 52.09 91 PHE A N 1
ATOM 759 C CA . PHE A 1 91 ? -0.970 13.999 -9.762 1.00 52.09 91 PHE A CA 1
ATOM 760 C C . PHE A 1 91 ? -1.123 14.997 -10.924 1.00 52.09 91 PHE A C 1
ATOM 762 O O . PHE A 1 91 ? -0.167 15.219 -11.663 1.00 52.09 91 PHE A O 1
ATOM 769 N N . MET A 1 92 ? -2.289 15.627 -11.094 1.00 44.28 92 MET A N 1
ATOM 770 C CA . MET A 1 92 ? -2.512 16.650 -12.130 1.00 44.28 92 MET A CA 1
ATOM 771 C C . MET A 1 92 ? -2.614 18.074 -11.562 1.00 44.28 92 MET A C 1
ATOM 773 O O . MET A 1 92 ? -3.546 18.805 -11.881 1.00 44.28 92 MET A O 1
ATOM 777 N N . TYR A 1 93 ? -1.644 18.492 -10.743 1.00 40.03 93 TYR A N 1
ATOM 778 C CA . TYR A 1 93 ? -1.378 19.920 -10.529 1.00 40.03 93 TYR A CA 1
ATOM 779 C C . TYR A 1 93 ? 0.040 20.235 -11.012 1.00 40.03 93 TYR A C 1
ATOM 781 O O . TYR A 1 93 ? 0.998 20.187 -10.242 1.00 40.03 93 TYR A O 1
ATOM 789 N N . SER A 1 94 ? 0.183 20.504 -12.313 1.00 33.97 94 SER A N 1
ATOM 790 C CA . SER A 1 94 ? 1.329 21.265 -12.810 1.00 33.97 94 SER A CA 1
ATOM 791 C C . SER A 1 94 ? 1.002 22.740 -12.620 1.00 33.97 94 SER A C 1
ATOM 793 O O . SER A 1 94 ? 0.015 23.221 -13.179 1.00 33.97 94 SER A O 1
ATOM 795 N N . LYS A 1 95 ? 1.799 23.432 -11.811 1.00 36.09 95 LYS A N 1
ATOM 796 C CA . LYS A 1 95 ? 1.891 24.885 -11.909 1.00 36.09 95 LYS A CA 1
ATOM 797 C C . LYS A 1 95 ? 2.750 25.236 -13.118 1.00 36.09 95 LYS A C 1
ATOM 799 O O . LYS A 1 95 ? 3.699 24.458 -13.370 1.00 36.09 95 LYS A O 1
#